Protein AF-A0A944V2Y9-F1 (afdb_monomer_lite)

Radius of gyration: 24.39 Å; chains: 1; bounding box: 58×56×67 Å

pLDDT: mean 72.48, std 11.77, range [47.41, 94.56]

Structure (mmCIF, N/CA/C/O backbone):
data_AF-A0A944V2Y9-F1
#
_entry.id   AF-A0A944V2Y9-F1
#
loop_
_atom_site.group_PDB
_atom_site.id
_atom_site.type_symbol
_atom_site.label_atom_id
_atom_site.label_alt_id
_atom_site.label_comp_id
_atom_site.label_asym_id
_atom_site.label_entity_id
_atom_site.label_seq_id
_atom_site.pdbx_PDB_ins_code
_atom_site.Cartn_x
_atom_site.Cartn_y
_atom_site.Cartn_z
_atom_site.occupancy
_atom_site.B_iso_or_equiv
_atom_site.auth_seq_id
_atom_site.auth_comp_id
_atom_site.auth_asym_id
_atom_site.auth_atom_id
_atom_site.pdbx_PDB_model_num
ATOM 1 N N . MET A 1 1 ? 35.106 -35.406 -44.998 1.00 47.41 1 MET A N 1
ATOM 2 C CA . MET A 1 1 ? 33.943 -35.046 -44.153 1.00 47.41 1 MET A CA 1
ATOM 3 C C . MET A 1 1 ? 34.110 -33.599 -43.683 1.00 47.41 1 MET A C 1
ATOM 5 O O . MET A 1 1 ? 34.788 -33.360 -42.696 1.00 47.41 1 MET A O 1
ATOM 9 N N . PHE A 1 2 ? 33.589 -32.616 -44.428 1.00 52.03 2 PHE A N 1
ATOM 10 C CA . PHE A 1 2 ? 33.726 -31.193 -44.081 1.00 52.03 2 PHE A CA 1
ATOM 11 C C . PHE A 1 2 ? 32.472 -30.707 -43.351 1.00 52.03 2 PHE A C 1
ATOM 13 O O . PHE A 1 2 ? 31.393 -30.606 -43.930 1.00 52.03 2 PHE A O 1
ATOM 20 N N . LYS A 1 3 ? 32.614 -30.429 -42.053 1.00 57.31 3 LYS A N 1
ATOM 21 C CA . LYS A 1 3 ? 31.542 -29.925 -41.190 1.00 57.31 3 LYS A CA 1
ATOM 22 C C . LYS A 1 3 ? 31.308 -28.445 -41.514 1.00 57.31 3 LYS A C 1
ATOM 24 O O . LYS A 1 3 ? 32.047 -27.574 -41.057 1.00 57.31 3 LYS A O 1
ATOM 29 N N . LYS A 1 4 ? 30.298 -28.156 -42.337 1.00 49.22 4 LYS A N 1
ATOM 30 C CA . LYS A 1 4 ? 29.851 -26.792 -42.650 1.00 49.22 4 LYS A CA 1
ATOM 31 C C . LYS A 1 4 ? 29.292 -26.169 -41.365 1.00 49.22 4 LYS A C 1
ATOM 33 O O . LYS A 1 4 ? 28.197 -26.508 -40.935 1.00 49.22 4 LYS A O 1
ATOM 38 N N . LYS A 1 5 ? 30.064 -25.294 -40.710 1.00 54.69 5 LYS A N 1
ATOM 39 C CA . LYS A 1 5 ? 29.554 -24.459 -39.612 1.00 54.69 5 LYS A CA 1
ATOM 40 C C . LYS A 1 5 ? 28.512 -23.510 -40.197 1.00 54.69 5 LYS A C 1
ATOM 42 O O . LYS A 1 5 ? 28.860 -22.596 -40.945 1.00 54.69 5 LYS A O 1
ATOM 47 N N . GLU A 1 6 ? 27.246 -23.734 -39.866 1.00 57.81 6 GLU A N 1
ATOM 48 C CA . GLU A 1 6 ? 26.170 -22.800 -40.174 1.00 57.81 6 GLU A CA 1
ATOM 49 C C . GLU A 1 6 ? 26.461 -21.456 -39.498 1.00 57.81 6 GLU A C 1
ATOM 51 O O . GLU A 1 6 ? 26.437 -21.318 -38.273 1.00 57.81 6 GLU A O 1
ATOM 56 N N . LYS A 1 7 ? 26.794 -20.445 -40.305 1.00 49.16 7 LYS A N 1
ATOM 57 C CA . LYS A 1 7 ? 26.876 -19.065 -39.835 1.00 49.16 7 LYS A CA 1
ATOM 58 C C . LYS A 1 7 ? 25.449 -18.607 -39.546 1.00 49.16 7 LYS A C 1
ATOM 60 O O . LYS A 1 7 ? 24.720 -18.264 -40.473 1.00 49.16 7 LYS A O 1
ATOM 65 N N . LYS A 1 8 ? 25.053 -18.600 -38.267 1.00 50.16 8 LYS A N 1
ATOM 66 C CA . LYS A 1 8 ? 23.823 -17.934 -37.816 1.00 50.16 8 LYS A CA 1
ATOM 67 C C . LYS A 1 8 ? 23.860 -16.495 -38.328 1.00 50.16 8 LYS A C 1
ATOM 69 O O . LYS A 1 8 ? 24.728 -15.718 -37.931 1.00 50.16 8 LYS A O 1
ATOM 74 N N . ILE A 1 9 ? 22.954 -16.171 -39.247 1.00 54.78 9 ILE A N 1
ATOM 75 C CA . ILE A 1 9 ? 22.787 -14.831 -39.803 1.00 54.78 9 ILE A CA 1
ATOM 76 C C . ILE A 1 9 ? 22.459 -13.920 -38.620 1.00 54.78 9 ILE A C 1
ATOM 78 O O . ILE A 1 9 ? 21.349 -13.957 -38.090 1.00 54.78 9 ILE A O 1
ATOM 82 N N . LYS A 1 10 ? 23.436 -13.131 -38.159 1.00 59.72 10 LYS A N 1
ATOM 83 C CA . LYS A 1 10 ? 23.186 -12.039 -37.219 1.00 59.72 10 LYS A CA 1
ATOM 84 C C . LYS A 1 10 ? 22.348 -11.012 -37.976 1.00 59.72 10 LYS A C 1
ATOM 86 O O . LYS A 1 10 ? 22.894 -10.160 -38.672 1.00 59.72 10 LYS A O 1
ATOM 91 N N . ARG A 1 11 ? 21.019 -11.148 -37.901 1.00 62.81 11 ARG A N 1
ATOM 92 C CA . ARG A 1 11 ? 20.089 -10.101 -38.330 1.00 62.81 11 ARG A CA 1
ATOM 93 C C . ARG A 1 11 ? 20.542 -8.823 -37.628 1.00 62.81 11 ARG A C 1
ATOM 95 O O . ARG A 1 11 ? 20.723 -8.846 -36.412 1.00 62.81 11 ARG A O 1
ATOM 102 N N . LYS A 1 12 ? 20.788 -7.752 -38.388 1.00 59.19 12 LYS A N 1
ATOM 103 C CA . LYS A 1 12 ? 20.969 -6.412 -37.822 1.00 59.19 12 LYS A CA 1
ATOM 104 C C . LYS A 1 12 ? 19.708 -6.134 -37.007 1.00 59.19 12 LYS A C 1
ATOM 106 O O . LYS A 1 12 ? 18.655 -5.896 -37.588 1.00 59.19 12 LYS A O 1
ATOM 111 N N . LYS A 1 13 ? 19.790 -6.302 -35.689 1.00 60.88 13 LYS A N 1
ATOM 112 C CA . LYS A 1 13 ? 18.692 -5.972 -34.790 1.00 60.88 13 LYS A CA 1
ATOM 113 C C . LYS A 1 13 ? 18.503 -4.468 -34.890 1.00 60.88 13 LYS A C 1
ATOM 115 O O . LYS A 1 13 ? 19.472 -3.712 -34.797 1.00 60.88 13 LYS A O 1
ATOM 120 N N . ASN A 1 14 ? 17.282 -4.049 -35.199 1.00 73.50 14 ASN A N 1
ATOM 121 C CA . ASN A 1 14 ? 16.961 -2.636 -35.223 1.00 73.50 14 ASN A CA 1
ATOM 122 C C . ASN A 1 14 ? 17.127 -2.138 -33.795 1.00 73.50 14 ASN A C 1
ATOM 124 O O . ASN A 1 14 ? 16.430 -2.607 -32.904 1.00 73.50 14 ASN A O 1
ATOM 128 N N . VAL A 1 15 ? 18.031 -1.185 -33.593 1.00 80.19 15 VAL A N 1
ATOM 129 C CA . VAL A 1 15 ? 18.299 -0.573 -32.285 1.00 80.19 15 VAL A CA 1
ATOM 130 C C . VAL A 1 15 ? 16.988 -0.137 -31.610 1.00 80.19 15 VAL A C 1
ATOM 132 O O . VAL A 1 15 ? 16.802 -0.335 -30.417 1.00 80.19 15 VAL A O 1
ATOM 135 N N . PHE A 1 16 ? 16.021 0.345 -32.398 1.00 82.81 16 PHE A N 1
ATOM 136 C CA . PHE A 1 16 ? 14.674 0.687 -31.937 1.00 82.81 16 PHE A CA 1
ATOM 137 C C . PHE A 1 16 ? 13.883 -0.493 -31.339 1.00 82.81 16 PHE A C 1
ATOM 139 O O . PHE A 1 16 ? 13.183 -0.311 -30.349 1.00 82.81 16 PHE A O 1
ATOM 146 N N . GLN A 1 17 ? 13.993 -1.699 -31.908 1.00 84.81 17 GLN A N 1
ATOM 147 C CA . GLN A 1 17 ? 13.341 -2.898 -31.365 1.00 84.81 17 GLN A CA 1
ATOM 148 C C . GLN A 1 17 ?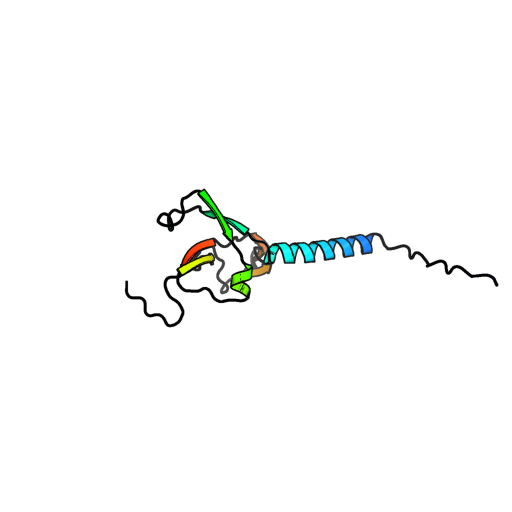 13.953 -3.304 -30.025 1.00 84.81 17 GLN A C 1
ATOM 150 O O . GLN A 1 17 ? 13.207 -3.635 -29.111 1.00 84.81 17 GLN A O 1
ATOM 155 N N . ASP A 1 18 ? 15.279 -3.209 -29.888 1.00 84.12 18 ASP A N 1
ATOM 156 C CA . ASP A 1 18 ? 15.957 -3.508 -28.623 1.00 84.12 18 ASP A CA 1
ATOM 157 C C . ASP A 1 18 ? 15.554 -2.496 -27.525 1.00 84.12 18 ASP A C 1
ATOM 159 O O . ASP A 1 18 ? 15.291 -2.889 -26.388 1.00 84.12 18 ASP A O 1
ATOM 163 N N . TYR A 1 19 ? 15.412 -1.203 -27.858 1.00 91.88 19 TYR A N 1
ATOM 164 C CA . TYR A 1 19 ? 14.883 -0.198 -26.921 1.00 91.88 19 TYR A CA 1
ATOM 165 C C . TYR A 1 19 ? 13.423 -0.458 -26.538 1.00 91.88 19 TYR A C 1
ATOM 167 O O . TYR A 1 19 ? 13.066 -0.331 -25.368 1.00 91.88 19 TYR A O 1
ATOM 175 N N . LEU A 1 20 ? 12.577 -0.823 -27.501 1.00 92.25 20 LEU A N 1
ATOM 176 C CA . LEU A 1 20 ? 11.160 -1.076 -27.248 1.00 92.25 20 LEU A CA 1
ATOM 177 C C . LEU A 1 20 ? 10.956 -2.328 -26.382 1.00 92.25 20 LEU A C 1
ATOM 179 O O . LEU A 1 20 ? 10.151 -2.299 -25.454 1.00 92.25 20 LEU A O 1
ATOM 183 N N . GLU A 1 21 ? 11.729 -3.389 -26.626 1.00 90.00 21 GLU A N 1
ATOM 184 C CA . GLU A 1 21 ? 11.748 -4.598 -25.793 1.00 90.00 21 GLU A CA 1
ATOM 185 C C . GLU A 1 21 ? 12.209 -4.283 -24.361 1.00 90.00 21 GLU A C 1
ATOM 187 O O . GLU A 1 21 ? 11.566 -4.703 -23.398 1.00 90.00 21 GLU A O 1
ATOM 192 N N . ALA A 1 22 ? 13.260 -3.469 -24.205 1.00 93.19 22 ALA A N 1
ATOM 193 C CA . ALA A 1 22 ? 13.744 -3.045 -22.893 1.00 93.19 22 ALA A CA 1
ATOM 194 C C . ALA A 1 22 ? 12.712 -2.204 -22.120 1.00 93.19 22 ALA A C 1
ATOM 196 O O . ALA A 1 22 ? 12.494 -2.444 -20.931 1.00 93.19 22 ALA A O 1
ATOM 197 N N . ILE A 1 23 ? 12.047 -1.248 -22.782 1.00 94.56 23 ILE A N 1
ATOM 198 C CA . ILE A 1 23 ? 10.995 -0.421 -22.168 1.00 94.56 23 ILE A CA 1
ATOM 199 C C . ILE A 1 23 ? 9.810 -1.290 -21.748 1.00 94.56 23 ILE A C 1
ATOM 201 O O . ILE A 1 23 ? 9.302 -1.137 -20.636 1.00 94.56 23 ILE A O 1
ATOM 205 N N . LEU A 1 24 ? 9.386 -2.222 -22.605 1.00 93.94 24 LEU A N 1
ATOM 206 C CA . LEU A 1 24 ? 8.279 -3.121 -22.301 1.00 93.94 24 LEU A CA 1
ATOM 207 C C . LEU A 1 24 ? 8.603 -4.011 -21.096 1.00 93.94 24 LEU A C 1
ATOM 209 O O . LEU A 1 24 ? 7.791 -4.131 -20.179 1.00 93.94 24 LEU A O 1
ATOM 213 N N . PHE A 1 25 ? 9.806 -4.586 -21.058 1.00 93.56 25 PHE A N 1
ATOM 214 C CA . PHE A 1 25 ? 10.260 -5.391 -19.929 1.00 93.56 25 PHE A CA 1
ATOM 215 C C . PHE A 1 25 ? 10.302 -4.578 -18.628 1.00 93.56 25 PHE A C 1
ATOM 217 O O . PHE A 1 25 ? 9.752 -5.005 -17.610 1.00 93.56 25 PHE A O 1
ATOM 224 N N . ALA A 1 26 ? 10.883 -3.375 -18.665 1.00 94.00 26 ALA A N 1
ATOM 225 C CA . ALA A 1 26 ? 10.924 -2.478 -17.514 1.00 94.00 26 ALA A CA 1
ATOM 226 C C . ALA A 1 26 ? 9.517 -2.097 -17.031 1.00 94.00 26 ALA A C 1
ATOM 228 O O . ALA A 1 26 ? 9.279 -2.059 -15.826 1.00 94.00 26 ALA A O 1
ATOM 229 N N . PHE A 1 27 ? 8.572 -1.868 -17.948 1.00 92.88 27 PHE A N 1
ATOM 230 C CA . PHE A 1 27 ? 7.182 -1.569 -17.613 1.00 92.88 27 PHE A CA 1
ATOM 231 C C . PHE A 1 27 ? 6.502 -2.731 -16.883 1.00 92.88 27 PHE A C 1
ATOM 233 O O . PHE A 1 27 ? 5.889 -2.514 -15.839 1.00 92.88 27 PHE A O 1
ATOM 240 N N . VAL A 1 28 ? 6.655 -3.967 -17.374 1.00 90.81 28 VAL A N 1
ATOM 241 C CA . VAL A 1 28 ? 6.095 -5.166 -16.724 1.00 90.81 28 VAL A CA 1
ATOM 242 C C . VAL A 1 28 ? 6.663 -5.335 -15.316 1.00 90.81 28 VAL A C 1
ATOM 244 O O . VAL A 1 28 ? 5.905 -5.501 -14.358 1.00 90.81 28 VAL A O 1
ATOM 247 N N . VAL A 1 29 ? 7.986 -5.231 -15.165 1.00 89.94 29 VAL A N 1
ATOM 248 C CA . VAL A 1 29 ? 8.647 -5.322 -13.855 1.00 89.94 29 VAL A CA 1
ATOM 249 C C . VAL A 1 29 ? 8.182 -4.198 -12.929 1.00 89.94 29 VAL A C 1
ATOM 251 O O . VAL A 1 29 ? 7.844 -4.456 -11.776 1.00 89.94 29 VAL A O 1
ATOM 254 N N . ALA A 1 30 ? 8.094 -2.962 -13.422 1.00 86.81 30 ALA A N 1
ATOM 255 C CA . ALA A 1 30 ? 7.595 -1.833 -12.647 1.00 86.81 30 ALA A CA 1
ATOM 256 C C . ALA A 1 30 ? 6.142 -2.041 -12.197 1.00 86.81 30 ALA A C 1
ATOM 258 O O . ALA A 1 30 ? 5.802 -1.668 -11.075 1.00 86.81 30 ALA A O 1
ATOM 259 N N . MET A 1 31 ? 5.297 -2.667 -13.021 1.00 83.94 31 MET A N 1
ATOM 260 C CA . MET A 1 31 ? 3.920 -3.003 -12.659 1.00 83.94 31 MET A CA 1
ATOM 261 C C . MET A 1 31 ? 3.863 -4.064 -11.556 1.00 83.94 31 MET A C 1
ATOM 263 O O . MET A 1 31 ? 3.120 -3.902 -10.587 1.00 83.94 31 MET A O 1
ATOM 267 N N . LEU A 1 32 ? 4.685 -5.113 -11.666 1.00 83.62 32 LEU A N 1
ATOM 268 C CA . LEU A 1 32 ? 4.803 -6.143 -10.634 1.00 83.62 32 LEU A CA 1
ATOM 269 C C . LEU A 1 32 ? 5.291 -5.542 -9.317 1.00 83.62 32 LEU A C 1
ATOM 271 O O . LEU A 1 32 ? 4.663 -5.733 -8.284 1.0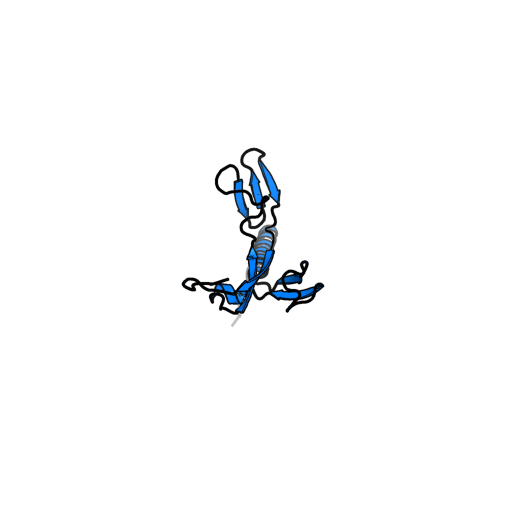0 83.62 32 LEU A O 1
ATOM 275 N N . ILE A 1 33 ? 6.348 -4.734 -9.346 1.00 82.06 33 ILE A N 1
ATOM 276 C CA . ILE A 1 33 ? 6.827 -4.029 -8.155 1.00 82.06 33 ILE A CA 1
ATOM 277 C C . ILE A 1 33 ? 5.710 -3.120 -7.621 1.00 82.06 33 ILE A C 1
ATOM 279 O O . ILE A 1 33 ? 5.365 -3.197 -6.448 1.00 82.06 33 ILE A O 1
ATOM 283 N N . ARG A 1 34 ? 5.054 -2.306 -8.448 1.00 76.62 34 ARG A N 1
ATOM 284 C CA . ARG A 1 34 ? 4.016 -1.376 -7.980 1.00 76.62 34 ARG A CA 1
ATOM 285 C C . ARG A 1 34 ? 2.832 -2.074 -7.299 1.00 76.62 34 ARG A C 1
ATOM 287 O O . ARG A 1 34 ? 2.332 -1.543 -6.305 1.00 76.62 34 ARG A O 1
ATOM 294 N N . ASN A 1 35 ? 2.399 -3.218 -7.824 1.00 72.06 35 ASN A N 1
ATOM 295 C CA . ASN A 1 35 ? 1.253 -3.966 -7.305 1.00 72.06 35 ASN A CA 1
ATOM 296 C C . ASN A 1 35 ? 1.627 -4.867 -6.120 1.00 72.06 35 ASN A C 1
ATOM 298 O O . ASN A 1 35 ? 0.888 -4.913 -5.139 1.00 72.06 35 ASN A O 1
ATOM 302 N N . TYR A 1 36 ? 2.778 -5.542 -6.190 1.00 68.88 36 TYR A N 1
ATOM 303 C CA . TYR A 1 36 ? 3.164 -6.602 -5.256 1.00 68.88 36 TYR A CA 1
ATOM 304 C C . TYR A 1 36 ? 4.198 -6.169 -4.203 1.00 68.88 36 TYR A C 1
ATOM 306 O O . TYR A 1 36 ? 4.541 -6.957 -3.323 1.00 68.88 36 TYR A O 1
ATOM 314 N N . THR A 1 37 ? 4.704 -4.932 -4.248 1.00 67.62 37 THR A N 1
ATOM 315 C CA . THR A 1 37 ? 5.697 -4.467 -3.268 1.00 67.62 37 THR A CA 1
ATOM 316 C C . THR A 1 37 ? 5.081 -4.201 -1.905 1.00 67.62 37 THR A C 1
ATOM 318 O O . THR A 1 37 ? 4.066 -3.514 -1.757 1.00 67.62 37 THR A O 1
ATOM 321 N N . ILE A 1 38 ? 5.794 -4.700 -0.903 1.00 61.62 38 ILE A N 1
ATOM 322 C CA . ILE A 1 38 ? 5.644 -4.379 0.506 1.00 61.62 38 ILE A CA 1
ATOM 323 C C . ILE A 1 38 ? 5.911 -2.880 0.695 1.00 61.62 38 ILE A C 1
ATOM 325 O O . ILE A 1 38 ? 7.023 -2.400 0.476 1.00 61.62 38 ILE A O 1
ATOM 329 N N . GLN A 1 39 ? 4.882 -2.119 1.063 1.00 60.72 39 GLN A N 1
ATOM 330 C CA . GLN A 1 39 ? 5.018 -0.678 1.269 1.00 60.72 39 GLN A CA 1
ATOM 331 C C . GLN A 1 39 ? 5.381 -0.390 2.724 1.00 60.72 39 GLN A C 1
ATOM 333 O O . GLN A 1 39 ? 4.711 -0.869 3.639 1.00 60.72 39 GLN A O 1
ATOM 338 N N . ASN A 1 40 ? 6.435 0.405 2.922 1.00 58.03 40 ASN A N 1
ATOM 339 C CA . ASN A 1 40 ? 6.775 0.942 4.231 1.00 58.03 40 ASN A CA 1
ATOM 340 C C . ASN A 1 40 ? 5.909 2.179 4.497 1.00 58.03 40 ASN A C 1
ATOM 342 O O . ASN A 1 40 ? 6.006 3.176 3.775 1.00 58.03 40 ASN A O 1
ATOM 346 N N . PHE A 1 41 ? 5.053 2.111 5.511 1.00 64.06 41 PHE A N 1
ATOM 347 C CA . PHE A 1 41 ? 4.212 3.220 5.934 1.00 64.06 41 PHE A CA 1
ATOM 348 C C . PHE A 1 41 ? 4.693 3.726 7.285 1.00 64.06 41 PHE A C 1
ATOM 350 O O . PHE A 1 41 ? 4.714 2.989 8.268 1.00 64.06 41 PHE A O 1
ATOM 357 N N . LYS A 1 42 ? 5.034 5.010 7.345 1.00 60.91 42 LYS A N 1
ATOM 358 C CA . LYS A 1 42 ? 5.226 5.699 8.617 1.00 60.91 42 LYS A CA 1
ATOM 359 C C . LYS A 1 42 ? 3.862 6.114 9.148 1.00 60.91 42 LYS A C 1
ATOM 361 O O . LYS A 1 42 ? 3.120 6.772 8.420 1.00 60.91 42 LYS A O 1
ATOM 366 N N . ILE A 1 43 ? 3.533 5.750 10.385 1.00 61.38 43 ILE A N 1
ATOM 367 C CA . ILE A 1 43 ? 2.256 6.124 11.006 1.00 61.38 43 ILE A CA 1
ATOM 368 C C . ILE A 1 43 ? 2.279 7.629 11.322 1.00 61.38 43 ILE A C 1
ATOM 370 O O . ILE A 1 43 ? 3.088 8.053 12.150 1.00 61.38 43 ILE A O 1
ATOM 374 N N . PRO A 1 44 ? 1.414 8.455 10.699 1.00 54.81 44 PRO A N 1
ATOM 375 C CA . PRO A 1 44 ? 1.409 9.893 10.943 1.00 54.81 44 PRO A CA 1
ATOM 376 C C . PRO A 1 44 ? 0.428 10.314 12.049 1.00 54.81 44 PRO A C 1
ATOM 378 O O . PRO A 1 44 ? 0.432 11.478 12.433 1.00 54.81 44 PRO A O 1
ATOM 381 N N . SER A 1 45 ? -0.448 9.419 12.530 1.00 59.31 45 SER A N 1
ATOM 382 C CA . SER A 1 45 ? -1.561 9.783 13.420 1.00 59.31 45 SER A CA 1
ATOM 383 C C . SER A 1 45 ? -1.648 8.918 14.672 1.00 59.31 45 SER A C 1
ATOM 385 O O . SER A 1 45 ? -1.552 7.695 14.572 1.00 59.31 45 SER A O 1
ATOM 387 N N . SER A 1 46 ? -1.994 9.530 15.805 1.00 59.81 46 SER A N 1
ATOM 388 C CA . SER A 1 46 ? -2.160 8.864 17.101 1.00 59.81 46 SER A CA 1
ATOM 389 C C . SER A 1 46 ? -3.442 8.057 17.298 1.00 59.81 46 SER A C 1
ATOM 391 O O . SER A 1 46 ? -3.701 7.542 18.381 1.00 59.81 46 SER A O 1
ATOM 393 N N . SER A 1 47 ? -4.251 7.857 16.255 1.00 63.56 47 SER A N 1
ATOM 394 C CA . SER A 1 47 ? -5.495 7.082 16.382 1.00 63.56 47 SER A CA 1
ATOM 395 C C . SER A 1 47 ? -5.283 5.620 16.820 1.00 63.56 47 SER A C 1
ATOM 397 O O . SER A 1 47 ? -6.261 4.967 17.178 1.00 63.56 47 SER A O 1
ATOM 399 N N . MET A 1 48 ? -4.052 5.107 16.762 1.00 66.81 48 MET A N 1
ATOM 400 C CA . MET A 1 48 ? -3.666 3.767 17.214 1.00 66.81 48 MET A CA 1
ATOM 401 C C . MET A 1 48 ? -2.666 3.809 18.389 1.00 66.81 48 MET A C 1
ATOM 403 O O . MET A 1 48 ? -2.058 2.784 18.672 1.00 66.81 48 MET A O 1
ATOM 407 N N . GLU A 1 49 ? -2.509 4.940 19.098 1.00 58.75 49 GLU A N 1
ATOM 408 C CA . GLU A 1 49 ? -1.487 5.140 20.155 1.00 58.75 49 GLU A CA 1
ATOM 409 C C . GLU A 1 49 ? -1.463 4.052 21.237 1.00 58.75 49 GLU A C 1
ATOM 411 O O . GLU A 1 49 ? -0.407 3.742 21.777 1.00 58.75 49 GLU A O 1
ATOM 416 N N . LYS A 1 50 ? -2.611 3.427 21.532 1.00 56.78 50 LYS A N 1
ATOM 417 C CA . LYS A 1 50 ? -2.704 2.332 22.512 1.00 56.78 50 LYS A CA 1
ATOM 418 C C . LYS A 1 50 ? -2.027 1.028 22.056 1.00 56.78 50 LYS A C 1
ATOM 420 O O . LYS A 1 50 ? -1.874 0.122 22.866 1.00 56.78 50 LYS A O 1
ATOM 425 N N . THR A 1 51 ? -1.666 0.884 20.777 1.00 62.25 51 THR A N 1
ATOM 426 C CA . THR A 1 51 ? -0.976 -0.310 20.244 1.00 62.25 51 THR A CA 1
ATOM 427 C C . THR A 1 51 ? 0.251 0.018 19.387 1.00 62.25 51 THR A C 1
ATOM 429 O O . THR A 1 51 ? 1.150 -0.809 19.296 1.00 62.25 51 THR A O 1
ATOM 432 N N . LEU A 1 52 ? 0.303 1.188 18.747 1.00 61.84 52 LEU A N 1
ATOM 433 C CA . LEU A 1 52 ? 1.374 1.597 17.836 1.00 61.84 52 LEU A CA 1
ATOM 434 C C . LEU A 1 52 ? 1.766 3.047 18.128 1.00 61.84 52 LEU A C 1
ATOM 436 O O . LEU A 1 52 ? 0.898 3.924 18.150 1.00 61.84 52 LEU A O 1
ATOM 440 N N . LEU A 1 53 ? 3.057 3.303 18.341 1.00 63.09 53 LEU A N 1
ATOM 441 C CA . LEU A 1 53 ? 3.553 4.633 18.683 1.00 63.09 53 LEU A CA 1
ATOM 442 C C . LEU A 1 53 ? 3.700 5.497 17.422 1.00 63.09 53 LEU A C 1
ATOM 444 O O . LEU A 1 53 ? 3.925 5.013 16.308 1.00 63.09 53 LEU A O 1
ATOM 448 N N . ILE A 1 54 ? 3.563 6.815 17.589 1.00 60.41 54 ILE A N 1
ATOM 449 C CA . ILE A 1 54 ? 3.795 7.767 16.499 1.00 60.41 54 ILE A CA 1
ATOM 450 C C . ILE A 1 54 ? 5.263 7.665 16.069 1.00 60.41 54 ILE A C 1
ATOM 452 O O . ILE A 1 54 ? 6.167 7.862 16.876 1.00 60.41 54 ILE A O 1
ATOM 456 N N . GLY A 1 55 ? 5.498 7.433 14.777 1.00 65.94 55 GLY A N 1
ATOM 457 C CA . GLY A 1 55 ? 6.845 7.342 14.211 1.00 65.94 55 GLY A CA 1
ATOM 458 C C . GLY A 1 55 ? 7.323 5.925 13.909 1.00 65.94 55 GLY A C 1
ATOM 459 O O . GLY A 1 55 ? 8.335 5.799 13.219 1.00 65.94 55 GLY A O 1
ATOM 460 N N . ASP A 1 56 ? 6.574 4.898 14.319 1.00 71.00 56 ASP A N 1
ATOM 461 C CA . ASP A 1 56 ? 6.859 3.514 13.947 1.00 71.00 56 ASP A CA 1
ATOM 462 C C . ASP A 1 56 ? 6.670 3.281 12.441 1.00 71.00 56 ASP A C 1
ATOM 464 O O . ASP A 1 56 ? 5.806 3.872 11.773 1.00 71.00 56 ASP A O 1
ATOM 468 N N . TYR A 1 57 ? 7.510 2.394 11.911 1.00 71.50 57 TYR A N 1
ATOM 469 C CA . TYR A 1 57 ? 7.475 1.946 10.525 1.00 71.50 57 TYR A CA 1
ATOM 470 C C . TYR A 1 57 ? 6.709 0.632 10.436 1.00 71.50 57 TYR A C 1
ATOM 472 O O . TYR A 1 57 ? 7.121 -0.382 10.998 1.00 71.50 57 TYR A O 1
ATOM 480 N N . LEU A 1 58 ? 5.596 0.645 9.708 1.00 75.12 58 LEU A N 1
ATOM 481 C CA . LEU A 1 58 ? 4.836 -0.555 9.398 1.00 75.12 58 LEU A CA 1
ATOM 482 C C . LEU A 1 58 ? 5.211 -1.069 8.018 1.00 75.12 58 LEU A C 1
ATOM 484 O O . LEU A 1 58 ? 5.162 -0.352 7.017 1.00 75.12 58 LEU A O 1
ATOM 488 N N . ILE A 1 59 ? 5.505 -2.359 7.974 1.00 73.00 59 ILE A N 1
ATOM 489 C CA . ILE A 1 59 ? 5.750 -3.096 6.746 1.00 73.00 59 ILE A CA 1
ATOM 490 C C . ILE A 1 59 ? 4.425 -3.747 6.339 1.00 73.00 59 ILE A C 1
ATOM 492 O O . ILE A 1 59 ? 4.020 -4.772 6.883 1.00 73.00 59 ILE A O 1
ATOM 496 N N . GLY A 1 60 ? 3.709 -3.113 5.408 1.00 69.50 60 GLY A N 1
ATOM 497 C CA . GLY A 1 60 ? 2.412 -3.598 4.940 1.00 69.50 60 GLY A CA 1
ATOM 498 C C . GLY A 1 60 ? 2.564 -4.671 3.864 1.00 69.50 60 GLY A C 1
ATOM 499 O O . GLY A 1 60 ? 3.041 -4.380 2.765 1.00 69.50 60 GLY A O 1
ATOM 500 N N . ASN A 1 61 ? 2.108 -5.895 4.144 1.00 75.75 61 ASN A N 1
ATOM 501 C CA . ASN A 1 61 ? 2.012 -6.948 3.135 1.00 75.75 61 ASN A CA 1
ATOM 502 C C . ASN A 1 61 ? 0.677 -6.851 2.381 1.00 75.75 61 ASN A C 1
ATOM 504 O O . ASN A 1 61 ? -0.341 -7.383 2.821 1.00 75.75 61 ASN A O 1
ATOM 508 N N . LYS A 1 62 ? 0.692 -6.199 1.215 1.00 73.94 62 LYS A N 1
ATOM 509 C CA . LYS A 1 62 ? -0.490 -6.098 0.347 1.00 73.94 62 LYS A CA 1
ATOM 510 C C . LYS A 1 62 ? -0.945 -7.443 -0.219 1.00 73.94 62 LYS A C 1
ATOM 512 O O . LYS A 1 62 ? -2.109 -7.574 -0.565 1.00 73.94 62 LYS A O 1
ATOM 517 N N . LEU A 1 63 ? -0.051 -8.430 -0.301 1.00 75.12 63 LEU A N 1
ATOM 518 C CA . LEU A 1 63 ? -0.333 -9.718 -0.937 1.00 75.12 63 LEU A CA 1
ATOM 519 C C . LEU A 1 63 ? -1.277 -10.587 -0.121 1.00 75.12 63 LEU A C 1
ATOM 521 O O . LEU A 1 63 ? -2.091 -11.285 -0.713 1.00 75.12 63 LEU A O 1
ATOM 525 N N . LYS A 1 64 ? -1.197 -10.524 1.217 1.00 77.81 64 LYS A N 1
ATOM 526 C CA . LYS A 1 64 ? -2.068 -11.314 2.104 1.00 77.81 64 LYS A CA 1
ATOM 527 C C . LYS A 1 64 ? -3.543 -11.064 1.763 1.00 77.81 64 LYS A C 1
ATOM 529 O O . LYS A 1 64 ? -4.284 -12.004 1.509 1.00 77.81 64 LYS A O 1
ATOM 534 N N . TYR A 1 65 ? -3.920 -9.793 1.645 1.00 73.12 65 TYR A N 1
ATOM 535 C CA . TYR A 1 65 ? -5.306 -9.386 1.410 1.00 73.12 65 TYR A CA 1
ATOM 536 C C . TYR A 1 65 ? -5.777 -9.505 -0.050 1.00 73.12 65 TYR A C 1
ATOM 538 O O . TYR A 1 65 ? -6.932 -9.219 -0.338 1.00 73.12 65 TYR A O 1
ATOM 546 N N . PHE A 1 66 ? -4.914 -9.926 -0.985 1.00 76.88 66 PHE A N 1
ATOM 547 C CA . PHE A 1 66 ? -5.358 -10.299 -2.336 1.00 76.88 66 PHE A CA 1
ATOM 548 C C . PHE A 1 66 ? -5.979 -11.699 -2.380 1.00 76.88 66 PHE A C 1
ATOM 550 O O . PHE A 1 66 ? -6.799 -11.966 -3.254 1.00 76.88 66 PHE A O 1
ATOM 557 N N . PHE A 1 67 ? -5.561 -12.590 -1.478 1.00 80.06 67 PHE A N 1
ATOM 558 C CA . PHE A 1 67 ? -5.982 -13.994 -1.466 1.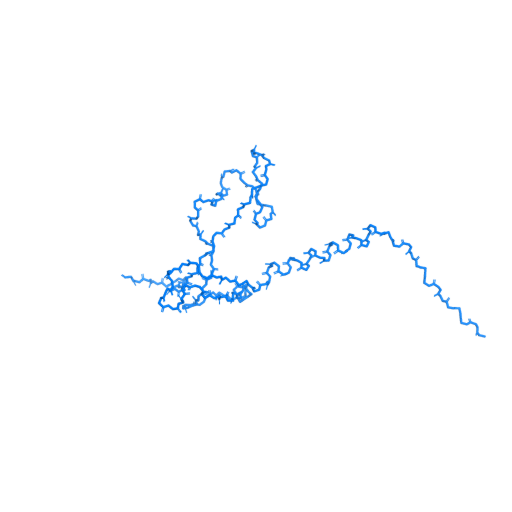00 80.06 67 PHE A CA 1
ATOM 559 C C . PHE A 1 67 ? -6.862 -14.354 -0.269 1.00 80.06 67 PHE A C 1
ATOM 561 O O . PHE A 1 67 ? -7.489 -15.410 -0.278 1.00 80.06 67 PHE A O 1
ATOM 568 N N . THR A 1 68 ? -6.882 -13.524 0.772 1.00 82.44 68 THR A N 1
ATOM 569 C CA . THR A 1 68 ? -7.585 -13.816 2.022 1.00 82.44 68 THR A CA 1
ATOM 570 C C . THR A 1 68 ? -8.279 -12.565 2.530 1.00 82.44 68 THR A C 1
ATOM 572 O O . THR A 1 68 ? -7.687 -11.485 2.539 1.00 82.44 68 THR A O 1
ATOM 575 N N . ASP A 1 69 ? -9.524 -12.719 2.965 1.00 85.12 69 ASP A N 1
ATOM 576 C CA . ASP A 1 69 ? -10.264 -11.646 3.616 1.00 85.12 69 ASP A CA 1
ATOM 577 C C . ASP A 1 69 ? -9.623 -11.279 4.966 1.00 85.12 69 ASP A C 1
ATOM 579 O O . ASP A 1 69 ? -8.971 -12.115 5.598 1.00 85.12 69 ASP A O 1
ATOM 583 N N . PRO A 1 70 ? -9.745 -10.017 5.413 1.00 85.31 70 PRO A N 1
ATOM 584 C CA . PRO A 1 70 ? -9.255 -9.630 6.727 1.00 85.31 70 PRO A CA 1
ATOM 585 C C . PRO A 1 70 ? -10.021 -10.355 7.833 1.00 85.31 70 PRO A C 1
ATOM 587 O O . PRO A 1 70 ? -11.212 -10.606 7.698 1.00 85.31 70 PRO A O 1
ATOM 590 N N . GLU A 1 71 ? -9.351 -10.656 8.941 1.00 85.81 71 GLU A N 1
ATOM 591 C CA . GLU A 1 71 ? -9.979 -11.274 10.112 1.00 85.81 71 GLU A CA 1
ATOM 592 C C . GLU A 1 71 ? -10.225 -10.240 11.220 1.00 85.81 71 GLU A C 1
ATOM 594 O O . GLU A 1 71 ? -9.617 -9.164 11.257 1.00 85.81 71 GLU A O 1
ATOM 599 N N . GLN A 1 72 ? -11.117 -10.560 12.161 1.00 85.81 72 GLN A N 1
ATOM 600 C CA . GLN A 1 72 ? -11.335 -9.715 13.331 1.00 85.81 72 GLN A CA 1
ATOM 601 C C . GLN A 1 72 ? -10.027 -9.567 14.126 1.00 85.81 72 GLN A C 1
ATOM 603 O O . GLN A 1 72 ? -9.334 -10.538 14.416 1.00 85.81 72 GLN A O 1
ATOM 608 N N . GLY A 1 73 ? -9.677 -8.333 14.491 1.00 82.62 73 GLY A N 1
ATOM 609 C CA . GLY A 1 73 ? -8.442 -8.015 15.205 1.00 82.62 73 GLY A CA 1
ATOM 610 C C . GLY A 1 73 ? -7.242 -7.673 14.315 1.00 82.62 73 GLY A C 1
ATOM 611 O O . GLY A 1 73 ? -6.294 -7.074 14.843 1.00 82.62 73 GLY A O 1
ATOM 612 N N . ASP A 1 74 ? -7.292 -7.949 13.003 1.00 84.19 74 ASP A N 1
ATOM 613 C CA . ASP A 1 74 ? -6.232 -7.574 12.059 1.00 84.19 74 ASP A CA 1
ATOM 614 C C . ASP A 1 74 ? -6.089 -6.045 11.958 1.00 84.19 74 ASP A C 1
ATOM 616 O O . ASP A 1 74 ? -7.051 -5.276 12.060 1.00 84.19 74 ASP A O 1
ATOM 620 N N . ILE A 1 75 ? -4.851 -5.585 11.753 1.00 83.31 75 ILE A N 1
ATOM 621 C CA . ILE A 1 75 ? -4.554 -4.183 11.446 1.00 83.31 75 ILE A CA 1
ATOM 622 C C . ILE A 1 75 ? -4.483 -4.049 9.928 1.00 83.31 75 ILE A C 1
ATOM 624 O O . ILE A 1 75 ? -3.592 -4.598 9.275 1.00 83.31 75 ILE A O 1
ATOM 628 N N . VAL A 1 76 ? -5.428 -3.296 9.374 1.00 84.31 76 VAL A N 1
ATOM 629 C CA . VAL A 1 76 ? -5.598 -3.118 7.933 1.00 84.31 76 VAL A CA 1
ATOM 630 C C . VAL A 1 76 ? -5.342 -1.672 7.534 1.00 84.31 76 VAL A C 1
ATOM 632 O O . VAL A 1 76 ? -5.600 -0.727 8.287 1.00 84.31 76 VAL A O 1
ATOM 635 N N . ILE A 1 77 ? -4.820 -1.507 6.322 1.00 80.50 77 ILE A N 1
ATOM 636 C CA . ILE A 1 77 ? -4.597 -0.208 5.693 1.00 80.50 77 ILE A CA 1
ATOM 637 C C . ILE A 1 77 ? -5.569 -0.105 4.527 1.00 80.50 77 ILE A C 1
ATOM 639 O O . ILE A 1 77 ? -5.490 -0.905 3.596 1.00 80.50 77 ILE A O 1
ATOM 643 N N . PHE A 1 78 ? -6.469 0.872 4.564 1.00 81.06 78 PHE A N 1
ATOM 644 C CA . PHE A 1 78 ? -7.443 1.093 3.496 1.00 81.06 78 PHE A CA 1
ATOM 645 C C . PHE A 1 78 ? -7.547 2.571 3.126 1.00 81.06 78 PHE A C 1
ATOM 647 O O . PHE A 1 78 ? -7.074 3.457 3.845 1.00 81.06 78 PHE A O 1
ATOM 654 N N . TYR A 1 79 ? -8.140 2.832 1.963 1.00 79.56 79 TYR A N 1
ATOM 655 C CA . TYR A 1 79 ? -8.393 4.187 1.492 1.00 79.56 79 TYR A CA 1
ATOM 656 C C . TYR A 1 79 ? -9.538 4.811 2.274 1.00 79.56 79 TYR A C 1
ATOM 658 O O . TYR A 1 79 ? -10.585 4.191 2.438 1.00 79.56 79 TYR A O 1
ATOM 666 N N . TYR A 1 80 ? -9.348 6.041 2.744 1.00 80.19 80 TYR A N 1
ATOM 667 C CA . TYR A 1 80 ? -10.401 6.761 3.444 1.00 80.19 80 TYR A CA 1
ATOM 668 C C . TYR A 1 80 ? -11.594 6.998 2.497 1.00 80.19 80 TYR A C 1
ATOM 670 O O . TYR A 1 80 ? -11.418 7.698 1.503 1.00 80.19 80 TYR A O 1
ATOM 678 N N . PRO A 1 81 ? -12.787 6.436 2.777 1.00 73.88 81 PRO A N 1
ATOM 679 C CA . PRO A 1 81 ? -13.893 6.405 1.813 1.00 73.88 81 PRO A CA 1
ATOM 680 C C . PRO A 1 81 ? -14.622 7.746 1.659 1.00 73.88 81 PRO A C 1
ATOM 682 O O . PRO A 1 81 ? -15.413 7.911 0.740 1.00 73.88 81 PRO A O 1
ATOM 685 N N . ALA A 1 82 ? -14.397 8.687 2.578 1.00 72.56 82 ALA A N 1
ATOM 686 C CA . ALA A 1 82 ? -15.059 9.988 2.609 1.00 72.56 82 ALA A CA 1
ATOM 687 C C . ALA A 1 82 ? -14.053 11.130 2.413 1.00 72.56 82 ALA A C 1
ATOM 689 O O . ALA A 1 82 ? -14.140 12.153 3.092 1.00 72.56 82 ALA A O 1
ATOM 690 N N . ASP A 1 83 ? -13.039 10.937 1.564 1.00 73.31 83 ASP A N 1
ATOM 691 C CA . ASP A 1 83 ? -12.071 11.993 1.272 1.00 73.31 83 ASP A CA 1
ATOM 692 C C . ASP A 1 83 ? -12.761 13.101 0.456 1.00 73.31 83 ASP A C 1
ATOM 694 O O . ASP A 1 83 ? -13.174 12.846 -0.675 1.00 73.31 83 ASP A O 1
ATOM 698 N N . PRO A 1 84 ? -12.886 14.339 0.978 1.00 68.06 84 PRO A N 1
ATOM 699 C CA . PRO A 1 84 ? -13.532 15.434 0.249 1.00 68.06 84 PRO A CA 1
ATOM 700 C C . PRO A 1 84 ? -12.825 15.786 -1.063 1.00 68.06 84 PRO A C 1
ATOM 702 O O . PRO A 1 84 ? -13.392 16.475 -1.904 1.00 68.06 84 PRO A O 1
ATOM 705 N N . LYS A 1 85 ? -11.565 15.360 -1.212 1.00 67.94 85 LYS A N 1
ATOM 706 C CA . LYS A 1 85 ? -10.762 15.564 -2.416 1.00 67.94 85 LYS A CA 1
ATOM 707 C C . LYS A 1 85 ? -10.927 14.430 -3.428 1.00 67.94 85 LYS A C 1
ATOM 709 O O . LYS A 1 85 ? -10.437 14.555 -4.541 1.00 67.94 85 LYS A O 1
ATOM 714 N N . GLU A 1 86 ? -11.585 13.322 -3.083 1.00 68.00 86 GLU A N 1
ATOM 715 C CA . GLU A 1 86 ? -11.772 12.227 -4.032 1.00 68.00 86 GLU A CA 1
ATOM 716 C C . GLU A 1 86 ? -12.776 12.633 -5.127 1.00 68.00 86 GLU A C 1
ATOM 718 O O . GLU A 1 86 ? -13.923 12.969 -4.817 1.00 68.00 86 GLU A O 1
ATOM 723 N N . PRO A 1 87 ? -12.372 12.619 -6.412 1.00 63.91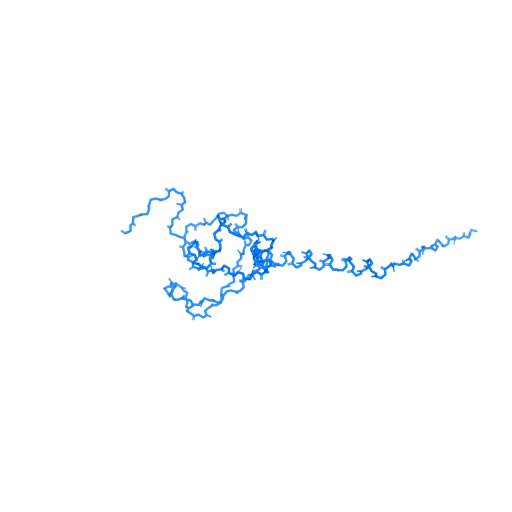 87 PRO A N 1
ATOM 724 C CA . PRO A 1 87 ? -13.278 12.937 -7.505 1.00 63.91 87 PRO A CA 1
ATOM 725 C C . PRO A 1 87 ? -14.401 11.897 -7.558 1.00 63.91 87 PRO A C 1
ATOM 727 O O . PRO A 1 87 ? -14.152 10.708 -7.768 1.00 63.91 87 PRO A O 1
ATOM 730 N N . GLN A 1 88 ? -15.646 12.330 -7.358 1.00 63.12 88 GLN A N 1
ATOM 731 C CA . GLN A 1 88 ? -16.787 11.421 -7.400 1.00 63.12 88 GLN A CA 1
ATOM 732 C C . GLN A 1 88 ? -17.032 10.946 -8.847 1.00 63.12 88 GLN A C 1
ATOM 734 O O . GLN A 1 88 ? -17.039 11.775 -9.759 1.00 63.12 88 GLN A O 1
ATOM 739 N N . PRO A 1 89 ? -17.300 9.645 -9.092 1.00 60.00 89 PRO A N 1
ATOM 740 C CA . PRO A 1 89 ? -17.492 9.087 -10.440 1.00 60.00 89 PRO A CA 1
ATOM 741 C C . PRO A 1 89 ? -18.680 9.649 -11.232 1.00 60.00 89 PRO A C 1
ATOM 743 O O . PRO A 1 89 ? -18.936 9.195 -12.345 1.00 60.00 89 PRO A O 1
ATOM 746 N N . ARG A 1 90 ? -19.460 10.560 -10.641 1.00 56.62 90 ARG A N 1
ATOM 747 C CA . ARG A 1 90 ? -20.765 10.967 -11.152 1.00 56.62 90 ARG A CA 1
ATOM 748 C C . ARG A 1 90 ? -20.762 12.289 -11.928 1.00 56.62 90 ARG A C 1
ATOM 750 O O . ARG A 1 90 ? -21.783 12.548 -12.545 1.00 56.62 90 ARG A O 1
ATOM 757 N N . GLU A 1 91 ? -19.667 13.057 -11.989 1.00 61.06 91 GLU A N 1
ATOM 758 C CA . GLU A 1 91 ? -19.644 14.295 -12.804 1.00 61.06 91 GLU A CA 1
ATOM 759 C C . GLU A 1 91 ? -18.517 14.328 -13.873 1.00 61.06 91 GLU A C 1
ATOM 761 O O . GLU A 1 91 ? -18.836 14.024 -15.018 1.00 61.06 91 GLU A O 1
ATOM 766 N N . ASP A 1 92 ? -17.216 14.543 -13.602 1.00 57.28 92 ASP A N 1
ATOM 767 C CA . ASP A 1 92 ? -16.328 15.037 -14.700 1.00 57.28 92 ASP A CA 1
ATOM 768 C C . ASP A 1 92 ? -14.986 14.307 -14.975 1.00 57.28 92 ASP A C 1
ATOM 770 O O . ASP A 1 92 ? -14.201 14.739 -15.826 1.00 57.28 92 ASP A O 1
ATOM 774 N N . TYR A 1 93 ? -14.705 13.163 -14.335 1.00 63.69 93 TYR A N 1
ATOM 775 C CA . TYR A 1 93 ? -13.381 12.504 -14.398 1.00 63.69 93 TYR A CA 1
ATOM 776 C C . TYR A 1 93 ? -13.379 11.137 -15.106 1.00 63.69 93 TYR A C 1
ATOM 778 O O . TYR A 1 93 ? -14.281 10.320 -14.923 1.00 63.69 93 TYR A O 1
ATOM 786 N N . ALA A 1 94 ? -12.322 10.843 -15.875 1.00 64.81 94 ALA A N 1
ATOM 787 C CA . ALA A 1 94 ? -12.008 9.505 -16.390 1.00 64.81 94 ALA A CA 1
ATOM 788 C C . ALA A 1 94 ? -10.719 8.963 -15.744 1.00 64.81 94 ALA A C 1
ATOM 790 O O . ALA A 1 94 ? -9.662 9.596 -15.812 1.00 64.81 94 ALA A O 1
ATOM 791 N N . GLN A 1 95 ? -10.790 7.782 -15.120 1.00 65.25 95 GLN A N 1
ATOM 792 C CA . GLN A 1 95 ? -9.623 7.112 -14.539 1.00 65.25 95 GLN A CA 1
ATOM 793 C C . GLN A 1 95 ? -8.851 6.362 -15.632 1.00 65.25 95 GLN A C 1
ATOM 795 O O . GLN A 1 95 ? -9.395 5.454 -16.256 1.00 65.25 95 GLN A O 1
ATOM 800 N N . ILE A 1 96 ? -7.582 6.721 -15.849 1.00 63.66 96 ILE A N 1
ATOM 801 C CA . ILE A 1 96 ? -6.735 6.062 -16.862 1.00 63.66 96 ILE A CA 1
ATOM 802 C C . ILE A 1 96 ? -5.726 5.123 -16.210 1.00 63.66 96 ILE A C 1
ATOM 804 O O . ILE A 1 96 ? -5.592 3.969 -16.606 1.00 63.66 96 ILE A O 1
ATOM 808 N N . LEU A 1 97 ? -5.020 5.611 -15.190 1.00 60.31 97 LEU A N 1
ATOM 809 C CA . LEU A 1 97 ? -3.953 4.907 -14.476 1.00 60.31 97 LEU A CA 1
ATOM 810 C C . LEU A 1 97 ? -4.013 5.322 -13.004 1.00 60.31 97 LEU A C 1
ATOM 812 O O . LEU A 1 97 ? -4.358 6.458 -12.725 1.00 60.31 97 LEU A O 1
ATOM 816 N N . GLY A 1 98 ? -3.655 4.441 -12.063 1.00 66.00 98 GLY A N 1
ATOM 817 C CA . GLY A 1 98 ? -3.848 4.608 -10.606 1.00 66.00 98 GLY A CA 1
ATOM 818 C C . GLY A 1 98 ? -4.037 6.045 -10.057 1.00 66.00 98 GLY A C 1
ATOM 819 O O . GLY A 1 98 ? -5.138 6.350 -9.607 1.00 66.00 98 GLY A O 1
ATOM 820 N N . PRO A 1 99 ? -3.003 6.917 -10.053 1.00 62.22 99 PRO A N 1
ATOM 821 C CA . PRO A 1 99 ? -3.093 8.295 -9.543 1.00 62.22 99 PRO A CA 1
ATOM 822 C C . PRO A 1 99 ? -3.439 9.365 -10.601 1.00 62.22 99 PRO A C 1
ATOM 824 O O . PRO A 1 99 ? -3.463 10.549 -10.270 1.00 62.22 99 PRO A O 1
ATOM 827 N N . ILE A 1 100 ? -3.625 8.970 -11.863 1.00 65.25 100 ILE A N 1
ATOM 828 C CA . ILE A 1 100 ? -3.815 9.847 -13.021 1.00 65.25 100 ILE A CA 1
ATOM 829 C C . ILE A 1 100 ? -5.292 9.850 -13.411 1.00 65.25 100 ILE A C 1
ATOM 831 O O . ILE A 1 100 ? -5.824 8.866 -13.939 1.00 65.25 100 ILE A O 1
ATOM 835 N N . TYR A 1 101 ? -5.918 11.001 -13.198 1.00 68.38 101 TYR A N 1
ATOM 836 C CA . TYR A 1 101 ? -7.282 11.283 -13.617 1.00 68.38 101 TYR A CA 1
ATOM 837 C C . TYR A 1 101 ? -7.237 12.293 -14.760 1.00 68.38 101 TYR A C 1
ATOM 839 O O . TYR A 1 101 ? -6.510 13.288 -14.684 1.00 68.38 101 TYR A O 1
ATOM 847 N N . ILE A 1 102 ? -7.998 12.031 -15.821 1.00 67.06 102 ILE A N 1
ATOM 848 C CA . ILE A 1 102 ? -8.220 13.011 -16.883 1.00 67.06 102 ILE A CA 1
ATOM 849 C C . ILE A 1 102 ? -9.529 13.732 -16.604 1.00 67.06 102 ILE A C 1
ATOM 851 O O . ILE A 1 102 ? -10.589 13.109 -16.517 1.00 67.06 102 ILE A O 1
ATOM 855 N N . ASP A 1 103 ? -9.417 15.047 -16.468 1.00 69.19 103 ASP A N 1
ATOM 856 C CA . ASP A 1 103 ? -10.541 15.972 -16.462 1.00 69.19 103 ASP A CA 1
ATOM 857 C C . ASP A 1 103 ? -11.036 16.165 -17.905 1.00 69.19 103 ASP A C 1
ATOM 859 O O . ASP A 1 103 ? -10.262 16.556 -18.787 1.00 69.19 103 ASP A O 1
ATOM 863 N N . LYS A 1 104 ? -12.318 15.872 -18.157 1.00 67.00 104 LYS A N 1
ATOM 864 C CA . LYS A 1 104 ? -12.935 15.998 -19.490 1.00 67.00 104 LYS A CA 1
ATOM 865 C C . LYS A 1 104 ? -13.103 17.454 -19.938 1.00 67.00 104 LYS A C 1
ATOM 867 O O . LYS A 1 104 ? -13.204 17.707 -21.135 1.00 67.00 104 LYS A O 1
ATOM 872 N N . THR A 1 105 ? -13.116 18.387 -18.993 1.00 67.88 105 THR A N 1
ATOM 873 C CA . THR A 1 105 ? -13.390 19.817 -19.190 1.00 67.88 105 THR A CA 1
ATOM 874 C C . THR A 1 105 ? -12.110 20.620 -19.402 1.00 67.88 105 THR A C 1
ATOM 876 O O . THR A 1 105 ? -12.057 21.472 -20.285 1.00 67.88 105 THR A O 1
ATOM 879 N N . THR A 1 106 ? -11.057 20.323 -18.636 1.00 70.62 106 THR A N 1
ATOM 880 C CA . THR A 1 106 ? -9.783 21.071 -18.681 1.00 70.62 106 THR A CA 1
ATOM 881 C C . THR A 1 106 ? -8.696 20.358 -19.504 1.00 70.62 106 THR A C 1
ATOM 883 O O . THR A 1 106 ? -7.650 20.940 -19.776 1.00 70.62 106 THR A O 1
ATOM 886 N N . TRP A 1 107 ? -8.913 19.098 -19.918 1.00 64.19 107 TRP A N 1
ATOM 887 C CA . TRP A 1 107 ? -7.951 18.242 -20.648 1.00 64.19 107 TRP A CA 1
ATOM 888 C C . TRP A 1 107 ? -6.559 18.144 -19.986 1.00 64.19 107 TRP A C 1
ATOM 890 O O . TRP A 1 107 ? -5.553 17.851 -20.633 1.00 64.19 107 TRP A O 1
ATOM 900 N N . LEU A 1 108 ? -6.473 18.384 -18.676 1.00 69.75 108 LEU A N 1
ATOM 901 C CA . LEU A 1 108 ? -5.223 18.309 -17.925 1.00 69.75 108 LEU A CA 1
ATOM 902 C C . LEU A 1 108 ? -5.208 17.068 -17.025 1.00 69.75 108 LEU A C 1
ATOM 904 O O . LEU A 1 108 ? -6.216 16.754 -16.384 1.00 69.75 108 LEU A O 1
ATOM 908 N N . PRO A 1 109 ? -4.066 16.360 -16.942 1.00 68.00 109 PRO A N 1
ATOM 909 C CA . PRO A 1 109 ? -3.905 15.270 -15.997 1.00 68.00 109 PRO A CA 1
ATOM 910 C C . PRO A 1 109 ? -3.819 15.842 -14.581 1.00 68.00 109 PRO A C 1
ATOM 912 O O . PRO A 1 109 ? -2.920 16.623 -14.262 1.00 68.00 109 PRO A O 1
ATOM 915 N N . THR A 1 110 ? -4.742 15.427 -13.718 1.00 66.31 110 THR A N 1
ATOM 916 C CA . THR A 1 110 ? -4.718 15.787 -12.300 1.00 66.31 110 THR A CA 1
ATOM 917 C C . THR A 1 110 ? -4.204 14.614 -11.476 1.00 66.31 110 THR A C 1
ATOM 919 O O . THR A 1 110 ? -4.579 13.455 -11.677 1.00 66.31 110 THR A O 1
ATOM 922 N N . TRP A 1 111 ? -3.294 14.923 -10.554 1.00 64.69 111 TRP A N 1
ATOM 923 C CA . TRP A 1 111 ? -2.689 13.944 -9.662 1.00 64.69 111 TRP A CA 1
ATOM 924 C C . TRP A 1 111 ? -3.498 13.881 -8.372 1.00 64.69 111 TRP A C 1
ATOM 926 O O . TRP A 1 111 ? -3.447 14.812 -7.571 1.00 64.69 111 TRP A O 1
ATOM 936 N N . HIS A 1 112 ? -4.212 12.777 -8.153 1.00 68.12 112 HIS A N 1
ATOM 937 C CA . HIS A 1 112 ? -4.917 12.532 -6.894 1.00 68.12 112 HIS A CA 1
ATOM 938 C C . HIS A 1 112 ? -4.326 11.321 -6.177 1.00 68.12 112 HIS A C 1
ATOM 940 O O . HIS A 1 112 ? -4.304 10.202 -6.695 1.00 68.12 112 HIS A O 1
ATOM 946 N N . GLN A 1 113 ? -3.836 11.548 -4.959 1.00 67.81 113 GLN A N 1
ATOM 947 C CA . GLN A 1 113 ? -3.367 10.494 -4.069 1.00 67.81 113 GLN A CA 1
ATOM 948 C C . GLN A 1 113 ? -4.442 10.218 -3.024 1.00 67.81 113 GLN A C 1
ATOM 950 O O . GLN A 1 113 ? -4.744 11.084 -2.208 1.00 67.81 113 GLN A O 1
ATOM 955 N N . LYS A 1 114 ? -5.001 9.004 -3.034 1.00 70.31 114 LYS A N 1
ATOM 956 C CA . LYS A 1 114 ? -5.937 8.577 -1.992 1.00 70.31 114 LYS A CA 1
ATOM 957 C C . LYS A 1 114 ? -5.230 8.546 -0.638 1.00 70.31 114 LYS A C 1
ATOM 959 O O . LYS A 1 114 ? -4.126 8.004 -0.520 1.00 70.31 114 LYS A O 1
ATOM 964 N N . LYS A 1 115 ? -5.876 9.089 0.391 1.00 75.81 115 LYS A N 1
ATOM 965 C CA . LYS A 1 115 ? -5.365 9.052 1.760 1.00 75.81 115 LYS A CA 1
ATOM 966 C C . LYS A 1 115 ? -5.529 7.648 2.352 1.00 75.81 115 LYS A C 1
ATOM 968 O O . LYS A 1 115 ? -6.642 7.135 2.438 1.00 75.81 115 LYS A O 1
ATOM 973 N N . ASN A 1 116 ? -4.424 7.039 2.780 1.00 77.38 116 ASN A N 1
ATOM 974 C CA . ASN A 1 116 ? -4.443 5.759 3.493 1.00 77.38 116 ASN A CA 1
ATOM 975 C C . ASN A 1 116 ? -4.683 5.990 4.990 1.00 77.38 116 ASN A C 1
ATOM 977 O O . ASN A 1 116 ? -4.062 6.872 5.589 1.00 77.38 116 ASN A O 1
ATOM 981 N N . VAL A 1 117 ? -5.538 5.173 5.599 1.00 80.69 117 VAL A N 1
ATOM 982 C CA . VAL A 1 117 ? -5.759 5.129 7.049 1.00 80.69 117 VAL A CA 1
ATOM 983 C C . VAL A 1 117 ? -5.452 3.734 7.577 1.00 80.69 117 VAL A C 1
ATOM 985 O O . VAL A 1 117 ? -5.701 2.739 6.902 1.00 80.69 117 VAL A O 1
ATOM 988 N N . VAL A 1 118 ? -4.894 3.674 8.786 1.00 80.88 118 VAL A N 1
ATOM 989 C CA . VAL A 1 118 ? -4.581 2.422 9.484 1.00 80.88 118 VAL A CA 1
ATOM 990 C C . VAL A 1 118 ? -5.578 2.256 10.620 1.00 80.88 118 VAL A C 1
ATOM 992 O O . VAL A 1 118 ? -5.687 3.144 11.472 1.00 80.88 118 VAL A O 1
ATOM 995 N N . LYS A 1 119 ? -6.318 1.148 10.632 1.00 84.81 119 LYS A N 1
ATOM 996 C CA . LYS A 1 119 ? -7.291 0.828 11.685 1.00 84.81 119 LYS A CA 1
ATOM 997 C C . LYS A 1 119 ? -7.266 -0.664 12.002 1.00 84.81 119 LYS A C 1
ATOM 999 O O . LYS A 1 119 ? -6.802 -1.469 11.199 1.00 84.81 119 LYS A O 1
ATOM 1004 N N . ARG A 1 120 ? -7.778 -1.011 13.182 1.00 85.50 120 ARG A N 1
ATOM 1005 C CA . ARG A 1 120 ? -8.033 -2.395 13.586 1.00 85.50 120 ARG A CA 1
ATOM 1006 C C . ARG A 1 120 ? -9.440 -2.810 13.160 1.00 85.50 120 ARG A C 1
ATOM 1008 O O . ARG A 1 120 ? -10.375 -2.031 13.335 1.00 85.50 120 ARG A O 1
ATOM 1015 N N . VAL A 1 121 ? -9.580 -4.026 12.645 1.00 86.88 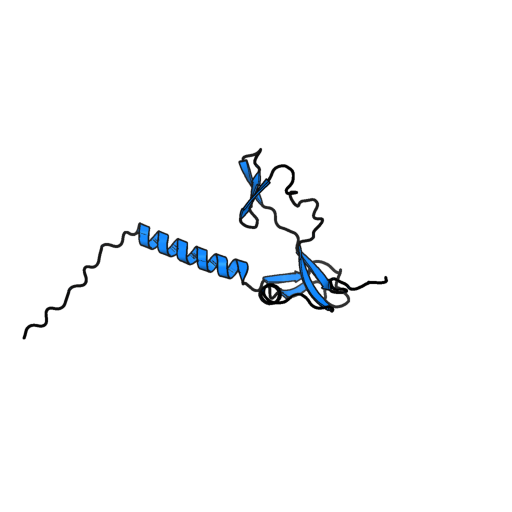121 VAL A N 1
ATOM 1016 C CA . VAL A 1 121 ? -10.878 -4.639 12.346 1.00 86.88 121 VAL A CA 1
ATOM 1017 C C . VAL A 1 121 ? -11.546 -5.047 13.659 1.00 86.88 121 VAL A C 1
ATOM 1019 O O . VAL A 1 121 ? -10.966 -5.805 14.433 1.00 86.88 121 VAL A O 1
ATOM 1022 N N . ILE A 1 122 ? -12.738 -4.515 13.932 1.00 86.56 122 ILE A N 1
ATOM 1023 C CA . ILE A 1 122 ? -13.495 -4.806 15.165 1.00 86.56 122 ILE A CA 1
ATOM 1024 C C . ILE A 1 122 ? -14.712 -5.693 14.878 1.00 86.56 122 ILE A C 1
ATOM 1026 O O . ILE A 1 122 ? -15.095 -6.466 15.748 1.00 86.56 122 ILE A O 1
ATOM 1030 N N . GLY A 1 123 ? -15.264 -5.653 13.665 1.00 87.12 123 GLY A N 1
ATOM 1031 C CA . GLY A 1 123 ? -16.332 -6.554 13.241 1.00 87.12 123 GLY A CA 1
ATOM 1032 C C . GLY A 1 123 ? -16.272 -6.842 11.747 1.00 87.12 123 GLY A C 1
ATOM 1033 O O . GLY A 1 123 ? -15.739 -6.046 10.966 1.00 87.12 123 GLY A O 1
ATOM 1034 N N . MET A 1 124 ? -16.799 -8.004 11.392 1.00 88.12 124 MET A N 1
ATOM 1035 C CA . MET A 1 124 ? -16.861 -8.569 10.052 1.00 88.12 124 MET A CA 1
ATOM 1036 C C . MET A 1 124 ? -18.289 -8.491 9.489 1.00 88.12 124 MET A C 1
ATOM 1038 O O . MET A 1 124 ? -19.238 -8.224 10.230 1.00 88.12 124 MET A O 1
ATOM 1042 N N . PRO A 1 125 ? -18.484 -8.692 8.172 1.00 85.94 125 PRO A N 1
ATOM 1043 C CA . PRO A 1 125 ? -19.821 -8.739 7.592 1.00 85.94 125 PRO A CA 1
ATOM 1044 C C . PRO A 1 125 ? -20.686 -9.800 8.287 1.00 85.94 125 PRO A C 1
ATOM 1046 O O . PRO A 1 125 ? -20.371 -10.985 8.237 1.00 85.94 125 PRO A O 1
ATOM 1049 N N . GLY A 1 126 ? -21.777 -9.364 8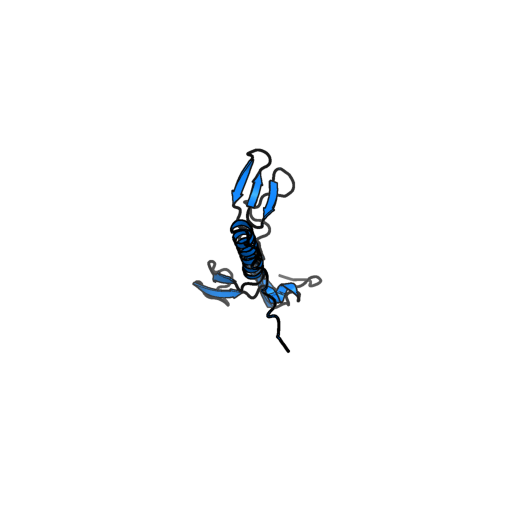.919 1.00 86.12 126 GLY A N 1
ATOM 1050 C CA . GLY A 1 126 ? -22.671 -10.227 9.699 1.00 86.12 126 GLY A CA 1
ATOM 1051 C C . GLY A 1 126 ? -22.562 -10.054 11.216 1.00 86.12 126 GLY A C 1
ATOM 1052 O O . GLY A 1 126 ? -23.468 -10.489 11.922 1.00 86.12 126 GLY A O 1
ATOM 1053 N N . ASP A 1 127 ? -21.531 -9.368 11.714 1.00 87.06 127 ASP A N 1
ATOM 1054 C CA . ASP A 1 127 ? -21.397 -9.077 13.141 1.00 87.06 127 ASP A CA 1
ATOM 1055 C C . ASP A 1 127 ? -22.303 -7.908 13.551 1.00 87.06 127 ASP A C 1
ATOM 1057 O O . ASP A 1 127 ? -22.313 -6.843 12.927 1.00 87.06 127 ASP A O 1
ATOM 1061 N N . THR A 1 128 ? -23.035 -8.077 14.650 1.00 84.50 128 THR A N 1
ATOM 1062 C CA . THR A 1 128 ? -23.717 -6.981 15.343 1.00 84.50 128 THR A CA 1
ATOM 1063 C C . THR A 1 128 ? -22.771 -6.380 16.372 1.00 84.50 128 THR A C 1
ATOM 1065 O O . THR A 1 128 ? -22.394 -7.044 17.336 1.00 84.50 128 THR A O 1
ATOM 1068 N N . ILE A 1 129 ? -22.379 -5.125 16.163 1.00 83.50 129 ILE A N 1
ATOM 1069 C CA . ILE A 1 129 ? -21.508 -4.391 17.082 1.00 83.50 129 ILE A CA 1
ATOM 1070 C C . ILE A 1 129 ? -22.385 -3.531 17.989 1.00 83.50 129 ILE A C 1
ATOM 1072 O O . ILE A 1 129 ? -23.072 -2.629 17.509 1.00 83.50 129 ILE A O 1
ATOM 1076 N N . GLU A 1 130 ? -22.332 -3.791 19.291 1.00 80.62 130 GLU A N 1
ATOM 1077 C CA . GLU A 1 130 ? -22.880 -2.904 20.317 1.00 80.62 130 GLU A CA 1
ATOM 1078 C C . GLU A 1 130 ? -21.740 -2.041 20.872 1.00 80.62 130 GLU A C 1
ATOM 1080 O O . GLU A 1 130 ? -20.641 -2.544 21.122 1.00 80.62 130 GLU A O 1
ATOM 1085 N N . VAL A 1 131 ? -21.977 -0.730 20.976 1.00 75.38 131 VAL A N 1
ATOM 1086 C CA . VAL A 1 131 ? -20.975 0.290 21.341 1.00 75.38 131 VAL A CA 1
ATOM 1087 C C . VAL A 1 131 ? -21.275 0.855 22.717 1.00 75.38 131 VAL A C 1
ATOM 1089 O O . VAL A 1 131 ? -22.456 1.193 22.953 1.00 75.38 131 VAL A O 1
#

Foldseek 3Di:
DDDPDPDPPPDPPDPVVVVVVVVVVVVVVVVCCVQQPFDWDQDCDCPVVVPDNHGDIDRDGNPCVVVDPDDAFDKDKDFDPPPPPDDDPPDFWDDDDDQWIQGPVPRDTDGDDGDIDIDGHHDDVPDDDDD

Secondary structure (DSSP, 8-state):
--------------HHHHHHHHHHHHHHHHHHHHHH--EEEE---GGGTTTS-TTPEEEE-TTHHHHSPPPTT-EEEEE-TT-TTSPPTTSSEEEEETTEEEETTT--EEE-PPPEEEEE----TT-----

Sequence (131 aa):
MFKKKEKKIKRKKNVFQDYLEAILFAFVVAMLIRNYTIQNFKIPSSSMEKTLLIGDYLIGNKLKYFFTDPEQGDIVIFYYPADPKEPQPREDYAQILGPIYIDKTTWLPTWHQKKNVVKRVIGMPGDTIEV